Protein AF-A0A512ANN9-F1 (afdb_monomer)

Structure (mmCIF, N/CA/C/O backbone):
data_AF-A0A512ANN9-F1
#
_entry.id   AF-A0A512ANN9-F1
#
loop_
_atom_site.group_PDB
_atom_site.id
_atom_site.type_symbol
_atom_site.label_atom_id
_atom_site.label_alt_id
_atom_site.label_comp_id
_atom_site.label_asym_id
_atom_site.label_entity_id
_atom_site.label_seq_id
_atom_site.pdbx_PDB_ins_code
_atom_site.Cartn_x
_atom_site.Cartn_y
_atom_site.Cartn_z
_atom_site.occupancy
_atom_site.B_iso_or_equiv
_atom_site.auth_seq_id
_atom_site.auth_comp_id
_atom_site.auth_asym_id
_atom_site.auth_atom_id
_atom_site.pdbx_PDB_model_num
ATOM 1 N N . MET A 1 1 ? 10.262 -4.725 -10.910 1.00 87.38 1 MET A N 1
ATOM 2 C CA . MET A 1 1 ? 9.148 -5.339 -11.676 1.00 87.38 1 MET A CA 1
ATOM 3 C C . MET A 1 1 ? 7.942 -4.409 -11.779 1.00 87.38 1 MET A C 1
ATOM 5 O O . MET A 1 1 ? 7.510 -4.180 -12.897 1.00 87.38 1 MET A O 1
ATOM 9 N N . LEU A 1 2 ? 7.464 -3.805 -10.680 1.00 94.00 2 LEU A N 1
ATOM 10 C CA . LEU A 1 2 ? 6.321 -2.871 -10.682 1.00 94.00 2 LEU A CA 1
ATOM 11 C C . LEU A 1 2 ? 6.430 -1.742 -11.721 1.00 94.00 2 LEU A C 1
ATOM 13 O O . LEU A 1 2 ? 5.537 -1.593 -12.550 1.00 94.00 2 LEU A O 1
ATOM 17 N N . VAL A 1 3 ? 7.542 -0.997 -11.714 1.00 94.81 3 VAL A N 1
ATOM 18 C CA . VAL A 1 3 ? 7.767 0.119 -12.652 1.00 94.81 3 VAL A CA 1
ATOM 19 C C . VAL A 1 3 ? 7.679 -0.346 -14.107 1.00 94.81 3 VAL A C 1
ATOM 21 O O . VAL A 1 3 ? 7.038 0.296 -14.928 1.00 94.81 3 VAL A O 1
ATOM 24 N N . LYS A 1 4 ? 8.246 -1.517 -14.423 1.00 95.31 4 LYS A N 1
ATOM 25 C CA . LYS A 1 4 ? 8.172 -2.105 -15.771 1.00 95.31 4 LYS A CA 1
ATOM 26 C C . LYS A 1 4 ? 6.752 -2.539 -16.150 1.00 95.31 4 LYS A C 1
ATOM 28 O O .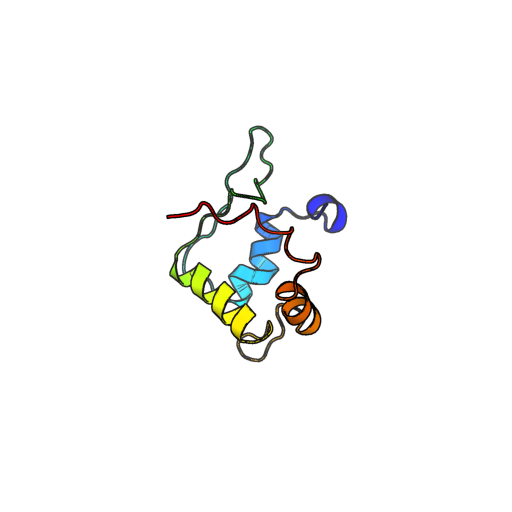 LYS A 1 4 ? 6.385 -2.419 -17.309 1.00 95.31 4 LYS A O 1
ATOM 33 N N . ALA A 1 5 ? 5.981 -3.062 -15.197 1.00 96.75 5 ALA A N 1
ATOM 34 C CA . ALA A 1 5 ? 4.635 -3.580 -15.442 1.00 96.75 5 ALA A CA 1
ATOM 35 C C . ALA A 1 5 ? 3.573 -2.476 -15.554 1.00 96.75 5 ALA A C 1
ATOM 37 O O . ALA A 1 5 ? 2.583 -2.644 -16.256 1.00 96.75 5 ALA A O 1
ATOM 38 N N . THR A 1 6 ? 3.766 -1.363 -14.846 1.00 94.88 6 THR A N 1
ATOM 39 C CA . THR A 1 6 ? 2.759 -0.297 -14.712 1.00 94.88 6 THR A CA 1
ATOM 40 C C . THR A 1 6 ? 3.156 1.009 -15.392 1.00 94.88 6 THR A C 1
ATOM 42 O O . THR A 1 6 ? 2.298 1.858 -15.606 1.00 94.88 6 THR A O 1
ATOM 45 N N . GLY A 1 7 ? 4.444 1.201 -15.697 1.00 95.25 7 GLY A N 1
ATOM 46 C CA . GLY A 1 7 ? 4.986 2.476 -16.172 1.00 95.25 7 GLY A CA 1
ATOM 47 C C . GLY A 1 7 ? 5.030 3.576 -15.105 1.00 95.25 7 GLY A C 1
ATOM 48 O O . GLY A 1 7 ? 5.270 4.729 -15.444 1.00 95.25 7 GLY A O 1
ATOM 49 N N . ARG A 1 8 ? 4.780 3.248 -13.830 1.00 95.75 8 ARG A N 1
ATOM 50 C CA . ARG A 1 8 ? 4.663 4.209 -12.723 1.00 95.75 8 ARG A CA 1
ATOM 51 C C . ARG A 1 8 ? 5.769 4.025 -11.694 1.00 95.75 8 ARG A C 1
ATOM 53 O O . ARG A 1 8 ? 6.267 2.911 -11.524 1.00 95.75 8 ARG A O 1
ATOM 60 N N . SER A 1 9 ? 6.114 5.101 -10.986 1.00 95.94 9 SER A N 1
ATOM 61 C CA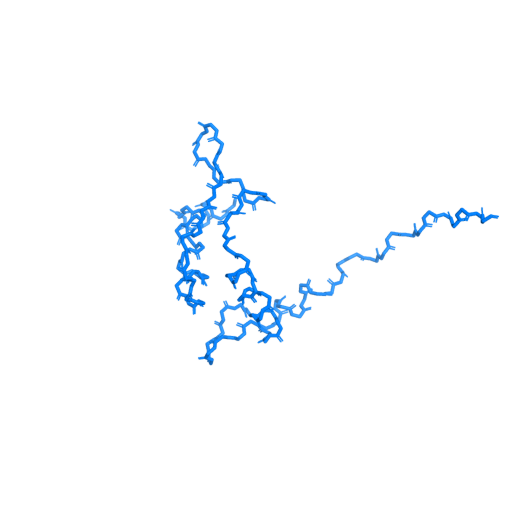 . SER A 1 9 ? 6.995 5.028 -9.815 1.00 95.94 9 SER A CA 1
ATOM 62 C C . SER A 1 9 ? 6.340 4.219 -8.687 1.00 95.94 9 SER A C 1
ATOM 64 O O . SER A 1 9 ? 5.113 4.058 -8.647 1.00 95.94 9 SER A O 1
ATOM 66 N N . LEU A 1 10 ? 7.148 3.698 -7.758 1.00 96.06 10 LEU A N 1
ATOM 67 C CA . LEU A 1 10 ? 6.608 3.015 -6.579 1.00 96.06 10 LEU A CA 1
ATOM 68 C C . LEU A 1 10 ? 5.824 3.999 -5.705 1.00 96.06 10 LEU A C 1
ATOM 70 O O . LEU A 1 10 ? 4.757 3.654 -5.197 1.00 96.06 10 LEU A O 1
ATOM 74 N N . THR A 1 11 ? 6.328 5.227 -5.588 1.00 96.44 11 THR A N 1
ATOM 75 C CA . THR A 1 11 ? 5.696 6.312 -4.834 1.00 96.44 11 THR A CA 1
ATOM 76 C C . THR A 1 11 ? 4.290 6.622 -5.353 1.00 96.44 11 THR A C 1
ATOM 78 O O . THR A 1 11 ? 3.334 6.609 -4.576 1.00 96.44 11 THR A O 1
ATOM 81 N N . ASP A 1 12 ? 4.127 6.822 -6.665 1.00 96.75 12 ASP A N 1
ATOM 82 C CA . ASP A 1 12 ? 2.823 7.145 -7.266 1.00 96.75 12 ASP A CA 1
ATOM 83 C C . ASP A 1 12 ? 1.844 5.981 -7.164 1.00 96.75 12 ASP A C 1
ATOM 85 O O . ASP A 1 12 ? 0.639 6.175 -6.996 1.00 96.75 12 ASP A O 1
ATOM 89 N N . TYR A 1 13 ? 2.352 4.756 -7.299 1.00 97.00 13 TYR A N 1
ATOM 90 C CA . TYR A 1 13 ? 1.526 3.565 -7.181 1.00 97.00 13 TYR A CA 1
ATOM 91 C C . TYR A 1 13 ? 1.038 3.367 -5.741 1.00 97.00 13 TYR A C 1
ATOM 93 O O . TYR A 1 13 ? -0.146 3.117 -5.522 1.00 97.00 13 TYR A O 1
ATOM 101 N N . MET A 1 14 ? 1.920 3.541 -4.750 1.00 96.25 14 MET A N 1
ATOM 102 C CA . MET A 1 14 ? 1.557 3.491 -3.333 1.00 96.25 14 MET A CA 1
ATOM 103 C C . MET A 1 14 ? 0.543 4.582 -2.983 1.00 96.25 14 MET A C 1
ATOM 105 O O . MET A 1 14 ? -0.409 4.314 -2.246 1.00 96.25 14 MET A O 1
ATOM 109 N N . ARG A 1 15 ? 0.719 5.795 -3.523 1.00 96.50 15 ARG A N 1
ATOM 110 C CA . ARG A 1 15 ? -0.193 6.912 -3.273 1.00 96.50 15 ARG A CA 1
ATOM 111 C C . ARG A 1 15 ? -1.629 6.567 -3.667 1.00 96.50 15 ARG A C 1
ATOM 113 O O . ARG A 1 15 ? -2.516 6.609 -2.820 1.00 96.50 15 ARG A O 1
ATOM 120 N N . GLU A 1 16 ? -1.829 6.142 -4.912 1.00 96.50 16 GLU A N 1
ATOM 121 C CA . GLU 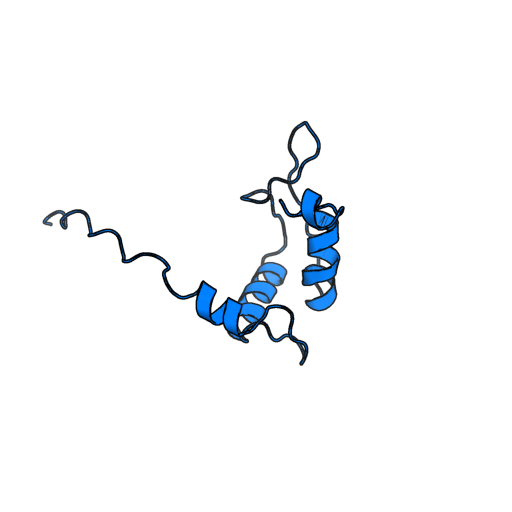A 1 16 ? -3.161 5.800 -5.426 1.00 96.50 16 GLU A CA 1
ATOM 122 C C . GLU A 1 16 ? -3.762 4.570 -4.734 1.00 96.50 16 GLU A C 1
ATOM 124 O O . GLU A 1 16 ? -4.962 4.518 -4.468 1.00 96.50 16 GLU A O 1
ATOM 129 N N . LYS A 1 17 ? -2.954 3.529 -4.497 1.00 96.38 17 LYS A N 1
ATOM 130 C CA . LYS A 1 17 ? -3.481 2.244 -4.017 1.00 96.38 17 LYS A CA 1
ATOM 131 C C . LYS A 1 17 ? -3.668 2.185 -2.507 1.00 96.38 17 LYS A C 1
ATOM 133 O O . LYS A 1 17 ? -4.540 1.446 -2.062 1.00 96.38 17 LYS A O 1
ATOM 138 N N . LEU A 1 18 ? -2.871 2.925 -1.733 1.00 96.69 18 LEU A N 1
ATOM 139 C CA . LEU A 1 18 ? -2.850 2.823 -0.271 1.00 96.69 18 LEU A CA 1
ATOM 140 C C . LEU A 1 18 ? -3.049 4.169 0.425 1.00 96.69 18 LEU A C 1
ATOM 142 O O . LEU A 1 18 ? -3.960 4.284 1.235 1.00 96.69 18 LEU A O 1
ATOM 146 N N . VAL A 1 19 ? -2.249 5.189 0.105 1.00 96.56 19 VAL A N 1
ATOM 147 C CA . VAL A 1 19 ? -2.268 6.471 0.842 1.00 96.56 19 VAL A CA 1
ATOM 148 C C . VAL A 1 19 ? -3.634 7.149 0.738 1.00 96.56 19 VAL A C 1
ATOM 150 O O . VAL A 1 19 ? -4.220 7.512 1.757 1.00 96.56 19 VAL A O 1
ATOM 153 N N . GLU A 1 20 ? -4.160 7.290 -0.481 1.00 96.25 20 GLU A N 1
ATOM 154 C CA . GLU A 1 20 ? -5.447 7.947 -0.723 1.00 96.25 20 GLU A CA 1
ATOM 155 C C . GLU A 1 20 ? -6.632 7.117 -0.200 1.00 96.25 20 GLU A C 1
ATOM 157 O O . GLU A 1 20 ? -7.453 7.676 0.529 1.00 96.25 20 GLU A O 1
ATOM 162 N N . PRO A 1 21 ? -6.746 5.797 -0.470 1.00 96.69 21 PRO A N 1
ATOM 163 C CA . PRO A 1 21 ? -7.900 5.030 -0.007 1.00 96.69 21 PRO A CA 1
ATOM 164 C C . PRO A 1 21 ? -7.939 4.817 1.511 1.00 96.69 21 PRO A C 1
ATOM 166 O O . PRO A 1 21 ? -9.031 4.751 2.076 1.00 96.69 21 PRO A O 1
ATOM 169 N N . LEU A 1 22 ? -6.780 4.710 2.175 1.00 97.19 22 LEU A N 1
ATOM 170 C CA . LEU A 1 22 ? -6.714 4.559 3.635 1.00 97.19 22 LEU A CA 1
ATOM 171 C C . LEU A 1 22 ? -6.744 5.909 4.363 1.00 97.19 22 LEU A C 1
ATOM 173 O O . LEU A 1 22 ? -6.908 5.934 5.582 1.00 97.19 22 LEU A O 1
ATOM 177 N N . GLY A 1 23 ? -6.602 7.022 3.638 1.00 96.38 23 GLY A N 1
ATOM 178 C CA . GLY A 1 23 ? -6.609 8.366 4.205 1.00 96.38 23 GLY A CA 1
ATOM 179 C C . GLY A 1 23 ? -5.441 8.580 5.161 1.00 96.38 23 GLY A C 1
ATOM 180 O O . GLY A 1 23 ? -5.650 8.820 6.352 1.00 96.38 23 GLY A O 1
ATOM 181 N N . PHE A 1 24 ? -4.209 8.429 4.672 1.00 96.69 24 PHE A N 1
ATOM 182 C CA . PHE A 1 24 ? -3.021 8.699 5.486 1.00 96.69 24 PHE A CA 1
ATOM 183 C C . PHE A 1 24 ? -3.003 10.162 5.943 1.00 96.69 24 PHE A C 1
ATOM 185 O O . PHE A 1 24 ? -3.380 11.063 5.198 1.00 96.69 24 PHE A O 1
ATOM 192 N N . GLU A 1 25 ? -2.596 10.390 7.189 1.00 93.31 25 GLU A N 1
ATOM 193 C CA . GLU A 1 25 ? -2.662 11.716 7.826 1.00 93.31 25 GLU A CA 1
ATOM 194 C C . GLU A 1 25 ? -1.376 12.526 7.656 1.00 93.31 25 GLU A C 1
ATOM 196 O O . GLU A 1 25 ? -1.335 13.715 7.968 1.00 93.31 25 GLU A O 1
ATOM 201 N N . SER A 1 26 ? -0.298 11.889 7.211 1.00 93.81 26 SER A N 1
ATOM 202 C CA . SER A 1 26 ? 1.006 12.514 7.022 1.00 93.81 26 SER A CA 1
ATOM 203 C C . SER A 1 26 ? 1.663 12.014 5.744 1.00 93.81 26 SER A C 1
ATOM 205 O O . SER A 1 26 ? 1.341 10.936 5.240 1.00 93.81 26 SER A O 1
ATOM 207 N N . ASP A 1 27 ? 2.609 12.798 5.232 1.00 92.25 27 ASP A N 1
ATOM 208 C CA . ASP A 1 27 ? 3.336 12.446 4.019 1.00 92.25 27 ASP A CA 1
ATOM 209 C C . ASP A 1 27 ? 4.223 11.217 4.248 1.00 92.25 27 ASP A C 1
ATOM 211 O O . ASP A 1 27 ? 5.193 11.246 5.008 1.00 92.25 27 ASP A O 1
ATOM 215 N N . ALA A 1 28 ? 3.880 10.128 3.562 1.00 95.50 28 ALA A N 1
ATOM 216 C CA . ALA A 1 28 ? 4.734 8.959 3.437 1.00 95.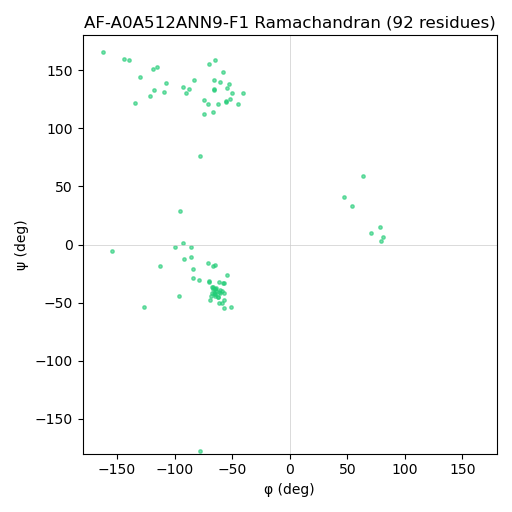50 28 ALA A CA 1
ATOM 217 C C . ALA A 1 28 ? 5.753 9.173 2.310 1.00 95.50 28 ALA A C 1
ATOM 219 O O . ALA A 1 28 ? 5.416 9.711 1.252 1.00 95.50 28 ALA A O 1
ATOM 220 N N . PHE A 1 29 ? 6.987 8.716 2.510 1.00 95.88 29 PHE A N 1
ATOM 221 C CA . PHE A 1 29 ? 8.051 8.839 1.515 1.00 95.88 29 PHE A CA 1
ATOM 222 C C . PHE A 1 29 ? 8.978 7.625 1.502 1.00 95.88 29 PHE A C 1
ATOM 224 O O . PHE A 1 29 ? 9.074 6.869 2.470 1.00 95.88 29 PHE A O 1
ATOM 231 N N . TRP A 1 30 ? 9.684 7.464 0.385 1.00 97.56 30 TRP A N 1
ATOM 232 C CA . TRP A 1 30 ? 10.687 6.425 0.194 1.00 97.56 30 TRP A CA 1
ATOM 233 C C . TRP A 1 30 ? 12.088 7.028 0.205 1.00 97.56 30 TRP A C 1
ATOM 235 O O . TRP A 1 30 ? 12.330 8.068 -0.406 1.00 97.56 30 TRP A O 1
ATOM 245 N N . LEU A 1 31 ? 13.030 6.343 0.851 1.00 97.88 31 LEU A N 1
ATOM 246 C CA . LEU A 1 31 ? 14.447 6.537 0.560 1.00 97.88 31 LEU A CA 1
ATOM 247 C C . LEU A 1 31 ? 14.738 6.056 -0.864 1.00 97.88 31 LEU A C 1
ATOM 249 O O . LEU A 1 31 ? 14.208 5.028 -1.300 1.00 97.88 31 LEU A O 1
ATOM 253 N N . VAL A 1 32 ? 15.596 6.790 -1.565 1.00 97.12 32 VAL A N 1
ATOM 254 C CA . VAL A 1 32 ? 16.013 6.486 -2.936 1.00 97.12 32 VAL A CA 1
ATOM 255 C C . VAL A 1 32 ? 17.512 6.234 -3.003 1.00 97.12 32 VAL A C 1
ATOM 257 O O . VAL A 1 32 ? 18.280 6.774 -2.204 1.00 97.12 32 VAL A O 1
ATOM 260 N N . ASP A 1 33 ? 17.928 5.405 -3.955 1.00 95.31 33 ASP A N 1
ATOM 261 C CA . ASP A 1 33 ? 19.341 5.211 -4.267 1.00 95.31 33 ASP A CA 1
ATOM 262 C C . ASP A 1 33 ? 19.918 6.373 -5.103 1.00 95.31 33 ASP A C 1
ATOM 264 O O . ASP A 1 33 ? 19.240 7.349 -5.431 1.00 95.31 33 ASP A O 1
ATOM 268 N N . ALA A 1 34 ? 21.197 6.267 -5.474 1.00 96.56 34 ALA A N 1
ATOM 269 C CA . ALA A 1 34 ? 21.878 7.280 -6.283 1.00 96.56 34 ALA A CA 1
ATOM 270 C C . ALA A 1 34 ? 21.304 7.436 -7.707 1.00 96.56 34 ALA A C 1
ATOM 272 O O . ALA A 1 34 ? 21.570 8.443 -8.360 1.00 96.56 34 ALA A O 1
ATOM 273 N N . ALA A 1 35 ? 20.534 6.461 -8.195 1.00 94.69 35 ALA A N 1
ATOM 274 C CA . ALA A 1 35 ? 19.836 6.521 -9.475 1.00 94.69 35 ALA A CA 1
ATOM 275 C C . ALA A 1 35 ? 18.395 7.051 -9.335 1.00 94.69 35 ALA A C 1
ATOM 277 O O . ALA A 1 35 ? 17.678 7.136 -10.333 1.00 94.69 35 ALA A O 1
ATOM 278 N N . GLY A 1 36 ? 17.969 7.416 -8.120 1.00 93.50 36 GLY A N 1
ATOM 279 C CA . GLY A 1 36 ? 16.625 7.905 -7.829 1.00 93.50 36 GLY A CA 1
ATOM 280 C C . GLY A 1 36 ? 15.570 6.802 -7.733 1.00 93.50 36 GLY A C 1
ATOM 281 O O . GLY A 1 36 ? 14.381 7.108 -7.779 1.00 93.50 36 GLY A O 1
ATOM 282 N N . MET A 1 37 ? 15.970 5.532 -7.614 1.00 94.94 37 MET A N 1
ATOM 283 C CA . MET A 1 37 ? 15.037 4.412 -7.484 1.00 94.94 37 MET A CA 1
ATOM 284 C C . MET A 1 37 ? 14.667 4.178 -6.020 1.00 94.94 37 MET A C 1
ATOM 286 O O . MET A 1 37 ? 15.539 4.135 -5.152 1.00 94.94 37 MET A O 1
ATOM 290 N N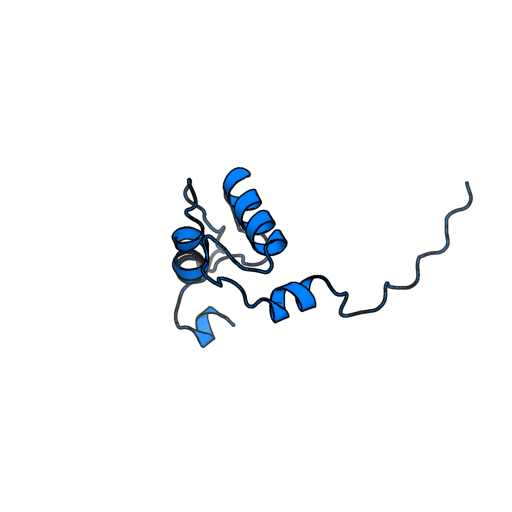 . GLU A 1 38 ? 13.376 3.994 -5.734 1.00 97.50 38 GLU A N 1
ATOM 291 C CA . GLU A 1 38 ? 12.905 3.749 -4.372 1.00 97.50 38 GLU A CA 1
ATOM 292 C C . GLU A 1 38 ? 13.409 2.411 -3.812 1.00 97.50 38 GLU A C 1
ATOM 294 O O . GLU A 1 38 ? 13.289 1.348 -4.432 1.00 97.50 38 GLU A O 1
ATOM 299 N N . MET A 1 39 ? 13.909 2.442 -2.576 1.00 96.75 39 MET A N 1
ATOM 300 C CA . MET A 1 39 ? 14.354 1.256 -1.848 1.00 96.75 39 MET A CA 1
ATOM 301 C C . MET A 1 39 ? 13.157 0.472 -1.290 1.00 96.75 39 MET A C 1
ATOM 303 O O . MET A 1 39 ? 12.881 0.498 -0.092 1.00 96.75 39 MET A O 1
ATOM 307 N N . ALA A 1 40 ? 12.451 -0.263 -2.152 1.00 93.94 40 ALA A N 1
ATOM 308 C CA . ALA A 1 40 ? 11.187 -0.936 -1.822 1.00 93.94 40 ALA A CA 1
ATOM 309 C C . ALA A 1 40 ? 11.232 -1.881 -0.599 1.00 93.94 40 ALA A C 1
ATOM 311 O O . ALA A 1 40 ? 10.207 -2.108 0.034 1.00 93.94 40 ALA A O 1
ATOM 312 N N . PHE A 1 41 ? 12.399 -2.442 -0.263 1.00 93.44 41 PHE A N 1
ATOM 313 C CA . PHE A 1 41 ? 12.540 -3.426 0.817 1.00 93.44 41 PHE A CA 1
ATOM 314 C C . PHE A 1 41 ? 12.701 -2.816 2.222 1.00 93.44 41 PHE A C 1
ATOM 316 O O . PHE A 1 41 ? 12.472 -3.517 3.202 1.00 93.44 41 PHE A O 1
ATOM 323 N N . ALA A 1 42 ? 13.132 -1.552 2.338 1.00 94.25 42 ALA A N 1
ATOM 324 C CA . ALA A 1 42 ? 13.456 -0.939 3.638 1.00 94.25 42 ALA A CA 1
ATOM 325 C C . ALA A 1 42 ? 13.340 0.596 3.691 1.00 94.25 42 ALA A C 1
ATOM 327 O O . ALA A 1 42 ? 13.528 1.189 4.747 1.00 94.25 42 ALA A O 1
ATOM 328 N N . GLY A 1 43 ? 13.068 1.263 2.571 1.00 96.69 43 GLY A N 1
ATOM 329 C CA . GLY A 1 43 ? 13.104 2.722 2.472 1.00 96.69 43 GLY A CA 1
ATOM 330 C C . GLY A 1 43 ? 11.818 3.434 2.882 1.00 96.69 43 GLY A C 1
ATOM 331 O O . GLY A 1 43 ? 11.792 4.661 2.812 1.00 96.69 43 GLY A O 1
ATOM 332 N N . LEU A 1 44 ? 10.754 2.716 3.255 1.00 97.25 44 LEU A N 1
ATOM 333 C CA . LEU A 1 44 ? 9.459 3.330 3.547 1.00 97.25 44 LEU A CA 1
ATOM 334 C C . LEU A 1 44 ? 9.464 4.053 4.895 1.00 97.25 44 LEU A C 1
ATOM 336 O O . LEU A 1 44 ? 9.700 3.451 5.942 1.00 97.25 44 LEU A O 1
ATOM 340 N N . ASN A 1 45 ? 9.111 5.332 4.868 1.00 97.44 45 ASN A N 1
ATOM 341 C CA . ASN A 1 45 ? 8.936 6.166 6.046 1.00 97.44 45 ASN A CA 1
ATOM 342 C C . ASN A 1 45 ? 7.506 6.708 6.079 1.00 97.44 45 ASN A C 1
ATOM 344 O O . ASN A 1 45 ? 7.025 7.284 5.105 1.00 97.44 45 ASN A O 1
ATOM 348 N N . MET A 1 46 ? 6.827 6.511 7.205 1.00 97.12 46 MET A N 1
ATOM 349 C CA . MET A 1 46 ? 5.467 6.986 7.470 1.00 97.12 46 MET A CA 1
ATOM 350 C C . MET A 1 46 ? 5.203 6.956 8.978 1.00 97.12 46 MET A C 1
ATOM 352 O O . MET A 1 46 ? 5.970 6.363 9.744 1.00 97.12 46 MET A O 1
ATOM 356 N N . THR A 1 47 ? 4.136 7.614 9.426 1.00 97.81 47 THR A N 1
ATOM 357 C CA . THR A 1 47 ? 3.822 7.683 10.858 1.00 97.81 47 THR A CA 1
ATOM 358 C C . THR A 1 47 ? 3.364 6.331 11.400 1.00 97.81 47 THR A C 1
ATOM 360 O O . THR A 1 47 ? 2.798 5.504 10.684 1.00 97.81 47 THR A O 1
ATOM 363 N N . ALA A 1 48 ? 3.536 6.121 12.708 1.00 97.56 48 ALA A N 1
ATOM 364 C CA . ALA A 1 48 ? 3.031 4.921 13.377 1.00 97.56 48 ALA A CA 1
ATOM 365 C C . ALA A 1 48 ? 1.509 4.750 13.210 1.00 97.56 48 ALA A C 1
ATOM 367 O O . ALA A 1 48 ? 1.018 3.629 13.097 1.00 97.56 48 ALA A O 1
ATOM 368 N N . ARG A 1 49 ? 0.757 5.858 13.155 1.00 97.62 49 ARG A N 1
ATOM 369 C CA . ARG A 1 49 ? -0.695 5.833 12.952 1.00 97.62 49 ARG A CA 1
ATOM 370 C C . ARG A 1 49 ? -1.058 5.342 11.555 1.00 97.62 49 ARG A C 1
ATOM 372 O O . ARG A 1 49 ? -1.966 4.528 11.421 1.00 97.62 49 ARG A O 1
ATOM 379 N N . ASP A 1 50 ? -0.334 5.783 10.534 1.00 97.75 50 ASP A N 1
ATOM 380 C CA . ASP A 1 50 ? -0.568 5.306 9.174 1.00 97.75 50 ASP A CA 1
ATOM 381 C C . ASP A 1 50 ? -0.121 3.844 9.010 1.00 97.75 50 ASP A C 1
ATOM 383 O O . ASP A 1 50 ? -0.773 3.077 8.302 1.00 97.75 50 ASP A O 1
ATOM 387 N N . TYR A 1 51 ? 0.911 3.398 9.743 1.00 97.56 51 TYR A N 1
ATOM 388 C CA . TYR A 1 51 ? 1.270 1.971 9.798 1.00 97.56 51 TYR A CA 1
ATOM 389 C C . TYR A 1 51 ? 0.152 1.139 10.429 1.00 97.56 51 TYR A C 1
ATOM 391 O O . TYR A 1 51 ? -0.177 0.063 9.927 1.00 97.56 51 TYR A O 1
ATOM 399 N N . ALA A 1 52 ? -0.494 1.653 11.478 1.00 97.88 52 ALA A N 1
ATOM 400 C CA . ALA A 1 52 ? -1.633 0.984 12.095 1.00 97.88 52 ALA A CA 1
ATOM 401 C C . ALA A 1 52 ? -2.816 0.821 11.123 1.00 97.88 52 ALA A C 1
ATOM 403 O O . ALA A 1 52 ? -3.495 -0.200 11.182 1.00 97.88 52 ALA A O 1
ATOM 404 N N . LYS A 1 53 ? -3.028 1.752 10.179 1.00 98.00 53 LYS A N 1
ATOM 405 C CA . LYS A 1 53 ? -4.063 1.612 9.136 1.00 98.00 53 LYS A CA 1
ATOM 406 C C . LYS A 1 53 ? -3.789 0.427 8.206 1.00 98.00 53 LYS A C 1
ATOM 408 O O . LYS A 1 53 ? -4.725 -0.275 7.841 1.00 98.00 53 LYS A O 1
ATOM 413 N N . LEU A 1 54 ? -2.524 0.154 7.867 1.00 97.25 54 LEU A N 1
ATOM 414 C CA . LEU A 1 54 ? -2.155 -1.042 7.094 1.00 97.25 54 LEU A CA 1
ATOM 415 C C . LEU A 1 54 ? -2.406 -2.336 7.879 1.00 97.25 54 LEU A C 1
ATOM 417 O O . LEU A 1 54 ? -2.859 -3.326 7.301 1.00 97.25 54 LEU A O 1
ATOM 421 N N . GLY A 1 55 ? -2.134 -2.329 9.186 1.00 97.31 55 GLY A N 1
ATOM 422 C CA . GLY A 1 55 ? -2.442 -3.455 10.070 1.00 97.31 55 GLY A CA 1
ATOM 423 C C . GLY A 1 55 ? -3.947 -3.700 10.191 1.00 97.31 55 GLY A C 1
ATOM 424 O O . GLY A 1 55 ? -4.404 -4.830 10.059 1.00 97.31 55 GLY A O 1
ATOM 425 N N . GLU A 1 56 ? -4.727 -2.636 10.362 1.00 98.12 56 GLU A N 1
ATOM 426 C CA . GLU A 1 56 ? -6.189 -2.691 10.424 1.00 98.12 56 GLU A CA 1
ATOM 427 C C . GLU A 1 56 ? -6.803 -3.152 9.094 1.00 98.12 56 GLU A C 1
ATOM 429 O O . GLU A 1 56 ? -7.731 -3.958 9.088 1.00 98.12 56 GLU A O 1
ATOM 434 N N . LEU A 1 57 ? -6.242 -2.717 7.961 1.00 98.44 57 LEU A N 1
ATOM 435 C CA . LEU A 1 57 ? -6.613 -3.217 6.640 1.00 98.44 57 LEU A CA 1
ATOM 436 C C . LEU A 1 57 ? -6.425 -4.739 6.546 1.00 98.44 57 LEU A C 1
ATOM 438 O O . LEU A 1 57 ? -7.335 -5.433 6.100 1.00 98.44 57 LEU A O 1
ATOM 442 N N . HIS A 1 58 ? -5.276 -5.264 6.982 1.00 97.94 58 HIS A N 1
ATOM 443 C CA . HIS A 1 58 ? -5.035 -6.712 7.006 1.00 97.94 58 HIS A CA 1
ATOM 444 C C . HIS A 1 58 ? -5.974 -7.430 7.978 1.00 97.94 58 HIS A C 1
ATOM 446 O O . HIS A 1 58 ? -6.543 -8.458 7.622 1.00 97.94 58 HIS A O 1
ATOM 452 N N . ARG A 1 59 ? -6.193 -6.870 9.178 1.00 97.81 59 ARG A N 1
ATOM 453 C CA . ARG A 1 59 ? -7.123 -7.411 10.183 1.00 97.81 59 ARG A CA 1
ATOM 454 C C . ARG A 1 59 ? -8.547 -7.543 9.635 1.00 97.81 59 ARG A C 1
ATOM 456 O O . ARG A 1 59 ? -9.261 -8.464 10.018 1.00 97.81 59 ARG A O 1
ATOM 463 N N . ASN A 1 60 ? -8.940 -6.639 8.741 1.00 98.19 60 ASN A N 1
ATOM 464 C CA . ASN A 1 60 ? -10.240 -6.628 8.076 1.00 98.19 60 ASN A CA 1
ATOM 465 C C . ASN A 1 60 ? -10.207 -7.308 6.693 1.00 98.19 60 ASN A C 1
ATOM 467 O O . ASN A 1 60 ? -10.981 -6.937 5.814 1.00 98.19 60 ASN A O 1
ATOM 471 N N . ASN A 1 61 ? -9.316 -8.281 6.469 1.00 98.19 61 ASN A N 1
ATOM 472 C CA . ASN A 1 61 ? -9.227 -9.059 5.225 1.00 98.19 61 ASN A CA 1
ATOM 473 C C . ASN A 1 61 ? -9.088 -8.199 3.954 1.0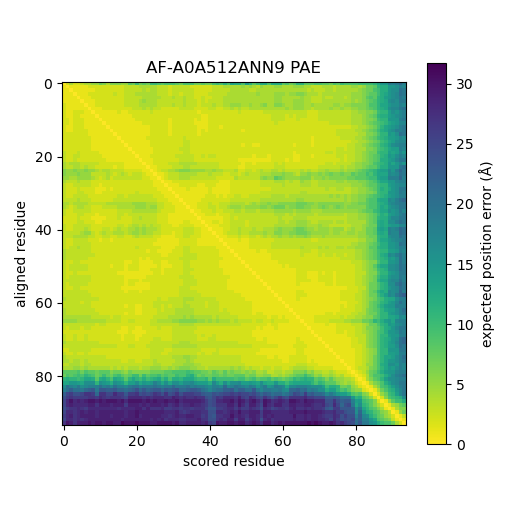0 98.19 61 ASN A C 1
ATOM 475 O O . ASN A 1 61 ? -9.612 -8.540 2.895 1.00 98.19 61 ASN A O 1
ATOM 479 N N . GLY A 1 62 ? -8.408 -7.055 4.049 1.00 98.12 62 GLY A N 1
ATOM 480 C CA . GLY A 1 62 ? -8.216 -6.134 2.929 1.00 98.12 62 GLY A CA 1
ATOM 481 C C . GLY A 1 62 ? -9.404 -5.209 2.648 1.00 98.12 62 GLY A C 1
ATOM 482 O O . GLY A 1 62 ? -9.364 -4.461 1.665 1.00 98.12 62 GLY A O 1
ATOM 483 N N . LEU A 1 63 ? -10.438 -5.221 3.496 1.00 98.44 63 LEU A N 1
ATOM 484 C CA . LEU A 1 63 ? -11.596 -4.336 3.417 1.00 98.44 63 LEU A CA 1
ATOM 485 C C . LEU A 1 63 ? -11.360 -3.052 4.225 1.00 98.44 63 LEU A C 1
ATOM 487 O O . LEU A 1 63 ? -11.010 -3.086 5.404 1.00 98.44 63 LEU A O 1
ATOM 491 N N . TRP A 1 64 ? -11.620 -1.902 3.608 1.00 98.06 64 TRP A N 1
ATOM 492 C CA . TRP A 1 64 ? -11.547 -0.594 4.256 1.00 98.06 64 TRP A CA 1
ATOM 493 C C . TRP A 1 64 ? -12.769 0.243 3.900 1.00 98.06 64 TRP A C 1
ATOM 495 O O . TRP A 1 64 ? -13.030 0.482 2.722 1.00 98.06 64 TRP A O 1
ATOM 505 N N . ASN A 1 65 ? -13.538 0.684 4.900 1.00 95.88 65 ASN A N 1
ATOM 506 C CA . ASN A 1 65 ? -14.746 1.503 4.710 1.00 95.88 65 ASN A CA 1
ATOM 507 C C . ASN A 1 65 ? -15.702 0.963 3.621 1.00 95.88 65 ASN A C 1
ATOM 509 O O . ASN A 1 65 ? -16.237 1.720 2.815 1.00 95.88 65 ASN A O 1
ATOM 513 N N . GLY A 1 66 ? -15.891 -0.362 3.568 1.00 96.56 66 GLY A N 1
ATOM 514 C CA . GLY A 1 66 ? -16.761 -1.027 2.588 1.00 96.56 66 GLY A CA 1
ATOM 515 C C . GLY A 1 66 ? -16.157 -1.212 1.189 1.00 96.56 66 GLY A C 1
ATOM 516 O O . GLY A 1 66 ? -16.834 -1.731 0.305 1.00 96.56 66 GLY A O 1
ATOM 517 N N . ARG A 1 67 ? -14.892 -0.830 0.973 1.00 97.56 67 ARG A N 1
ATOM 518 C CA . ARG A 1 67 ? -14.158 -1.036 -0.281 1.00 97.56 67 ARG A CA 1
ATOM 519 C C . ARG A 1 67 ? -13.066 -2.088 -0.107 1.00 97.56 67 ARG A C 1
ATOM 521 O O . ARG A 1 67 ? -12.247 -1.986 0.802 1.00 97.56 67 ARG A O 1
ATOM 528 N N . GLN A 1 68 ? -13.007 -3.056 -1.021 1.00 98.12 68 GLN A N 1
ATOM 529 C CA . GLN A 1 68 ? -11.903 -4.015 -1.080 1.00 98.12 68 GLN A CA 1
ATOM 530 C C . GLN A 1 68 ? -10.655 -3.330 -1.654 1.00 98.12 68 GLN A C 1
ATOM 532 O O . GLN A 1 68 ? -10.647 -2.933 -2.822 1.00 98.12 68 GLN A O 1
ATOM 537 N N . ILE A 1 69 ? -9.617 -3.156 -0.836 1.00 98.19 69 ILE A N 1
ATOM 538 C CA . ILE A 1 69 ? -8.340 -2.546 -1.245 1.00 98.19 69 ILE A CA 1
ATOM 539 C C . ILE A 1 69 ? -7.320 -3.621 -1.620 1.00 98.19 69 ILE A C 1
ATOM 541 O O . ILE A 1 69 ? -6.656 -3.506 -2.648 1.00 98.19 69 ILE A O 1
ATOM 545 N N . VAL A 1 70 ? -7.224 -4.678 -0.812 1.00 98.12 70 VAL A N 1
ATOM 546 C CA . VAL A 1 70 ? -6.375 -5.852 -1.070 1.00 98.12 70 VAL A CA 1
ATOM 547 C C . VAL A 1 70 ? -7.292 -7.063 -1.199 1.00 98.12 70 VAL A C 1
ATOM 549 O O . VAL A 1 70 ? -8.172 -7.185 -0.358 1.00 98.12 70 VAL A O 1
ATOM 552 N N . PRO A 1 71 ? -7.156 -7.939 -2.208 1.00 98.31 71 PRO A N 1
ATOM 553 C CA . PRO A 1 71 ? -8.008 -9.124 -2.334 1.00 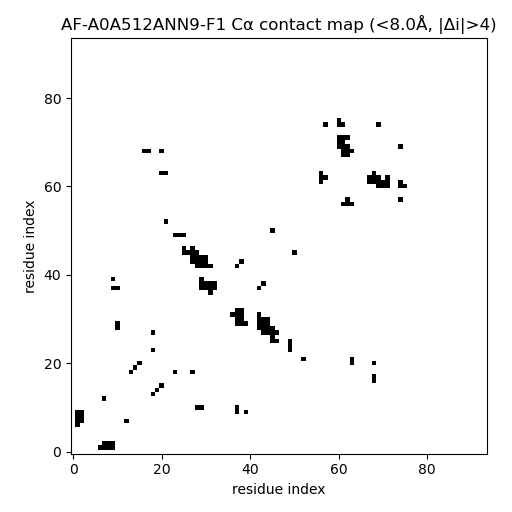98.31 71 PRO A CA 1
ATOM 554 C C . PRO A 1 71 ? -8.001 -9.991 -1.063 1.00 98.31 71 PRO A C 1
ATOM 556 O O . PRO A 1 71 ? -6.942 -10.230 -0.485 1.00 98.31 71 PRO A O 1
ATOM 559 N N . GLU A 1 72 ? -9.178 -10.431 -0.606 1.00 98.19 72 GLU A N 1
ATOM 560 C CA . GLU A 1 72 ? -9.316 -11.209 0.637 1.00 98.19 72 GLU A CA 1
ATOM 561 C C . GLU A 1 72 ? -8.538 -12.529 0.574 1.00 98.19 72 GLU A C 1
ATOM 563 O O . GLU A 1 72 ? -7.842 -12.883 1.524 1.00 98.19 72 GLU A O 1
ATOM 568 N N . ASP A 1 73 ? -8.602 -13.217 -0.564 1.00 97.81 73 ASP A N 1
ATOM 569 C CA . ASP A 1 73 ? -7.856 -14.445 -0.836 1.00 97.81 73 ASP A CA 1
ATOM 570 C C . ASP A 1 73 ? -6.341 -14.233 -0.724 1.00 97.81 73 ASP A C 1
ATOM 572 O O . ASP A 1 73 ? -5.646 -15.057 -0.129 1.00 97.81 73 ASP A O 1
ATOM 576 N N . TRP A 1 74 ? -5.836 -13.098 -1.214 1.00 97.69 74 TRP A N 1
ATOM 577 C CA . TRP A 1 74 ? -4.435 -12.724 -1.048 1.00 97.69 74 TRP A CA 1
ATOM 578 C C . TRP A 1 74 ? -4.080 -12.480 0.422 1.00 97.69 74 TRP A C 1
ATOM 580 O O . TRP A 1 74 ? -3.038 -12.952 0.871 1.00 97.69 74 TRP A O 1
ATOM 590 N N . VAL A 1 75 ? -4.934 -11.794 1.195 1.00 97.81 75 VAL A N 1
ATOM 591 C CA . VAL A 1 75 ? -4.679 -11.573 2.631 1.00 97.81 75 VAL A CA 1
ATOM 592 C C . VAL A 1 75 ? -4.620 -12.905 3.378 1.00 97.81 75 VAL A C 1
ATOM 594 O O . VAL A 1 75 ? -3.674 -13.118 4.137 1.00 97.81 75 VAL A O 1
ATOM 597 N N . GLN A 1 76 ? -5.558 -13.824 3.121 1.00 96.44 76 GLN A N 1
ATOM 598 C CA . GLN A 1 76 ? -5.540 -15.154 3.741 1.00 96.44 76 GLN A CA 1
ATOM 599 C C . GLN A 1 76 ? -4.283 -15.933 3.350 1.00 96.44 76 GLN A C 1
ATOM 601 O O . GLN A 1 76 ? -3.612 -16.490 4.214 1.00 96.44 76 GLN A O 1
ATOM 606 N N . ALA A 1 77 ? -3.908 -15.922 2.070 1.00 95.69 77 ALA A N 1
ATOM 607 C CA . ALA A 1 77 ? -2.675 -16.561 1.626 1.00 95.69 77 ALA A CA 1
ATOM 608 C C . ALA A 1 77 ? -1.428 -15.948 2.293 1.00 95.69 77 ALA A C 1
ATOM 610 O O . ALA A 1 77 ? -0.541 -16.685 2.704 1.00 95.69 77 ALA A O 1
ATOM 611 N N . SER A 1 78 ? -1.379 -14.623 2.477 1.00 95.44 78 SER A N 1
ATOM 612 C CA . SER A 1 78 ? -0.197 -13.913 2.997 1.00 95.44 78 SER A CA 1
ATOM 613 C C . SER A 1 78 ? 0.163 -14.227 4.454 1.00 95.44 78 SER A C 1
ATOM 615 O O . SER A 1 78 ? 1.288 -13.965 4.880 1.00 95.44 78 SER A O 1
ATOM 617 N N . ILE A 1 79 ? -0.783 -14.773 5.224 1.00 93.88 79 ILE A N 1
ATOM 618 C CA . ILE A 1 79 ? -0.576 -15.172 6.625 1.00 93.88 79 ILE A CA 1
ATOM 619 C C . ILE A 1 79 ? -0.326 -16.676 6.780 1.00 93.88 79 ILE A C 1
ATOM 621 O O . ILE A 1 79 ? -0.080 -17.153 7.891 1.00 93.88 79 ILE A O 1
ATOM 625 N N . HIS A 1 80 ? -0.374 -17.429 5.681 1.00 91.19 80 HIS A N 1
ATOM 626 C CA . HIS A 1 80 ? 0.027 -18.824 5.653 1.00 91.19 80 HIS A CA 1
ATOM 627 C C . HIS A 1 80 ? 1.495 -18.934 5.248 1.00 91.19 80 HIS A C 1
ATOM 629 O O . HIS A 1 80 ? 1.966 -18.270 4.332 1.00 91.19 80 HIS A O 1
ATOM 635 N N . ALA A 1 81 ? 2.244 -19.770 5.964 1.00 87.25 81 ALA A N 1
ATOM 636 C CA . ALA A 1 81 ? 3.642 -19.989 5.640 1.00 87.25 81 ALA A CA 1
ATOM 637 C C . ALA A 1 81 ? 3.759 -20.801 4.342 1.00 87.25 81 ALA A C 1
ATOM 639 O O . ALA A 1 81 ? 3.312 -21.947 4.284 1.00 87.25 81 ALA A O 1
ATOM 640 N N . ASP A 1 82 ? 4.420 -20.229 3.336 1.00 83.81 82 ASP A N 1
ATOM 641 C CA . ASP A 1 82 ? 4.688 -20.901 2.056 1.00 83.81 82 ASP A CA 1
ATOM 642 C C . ASP A 1 82 ? 5.726 -22.030 2.171 1.00 83.81 82 ASP A C 1
ATOM 644 O O . ASP A 1 82 ? 5.851 -22.878 1.287 1.00 83.81 82 ASP A O 1
ATOM 648 N N . ALA A 1 83 ? 6.483 -22.055 3.268 1.00 80.69 83 ALA A N 1
ATOM 649 C CA . ALA A 1 83 ? 7.443 -23.101 3.578 1.00 80.69 83 ALA A CA 1
ATOM 650 C C . ALA A 1 83 ? 7.226 -23.609 5.010 1.00 80.69 83 ALA A C 1
ATOM 652 O O . ALA A 1 83 ? 6.910 -22.815 5.903 1.00 80.69 83 ALA A O 1
ATOM 653 N N . PRO A 1 84 ? 7.419 -24.917 5.264 1.00 77.38 84 PRO A N 1
ATOM 654 C CA . PRO A 1 84 ? 7.408 -25.434 6.622 1.00 77.38 84 PRO A CA 1
ATOM 655 C C . PRO A 1 84 ? 8.477 -24.717 7.462 1.00 77.38 84 PRO A C 1
ATOM 657 O O . PRO A 1 84 ? 9.525 -24.343 6.920 1.00 77.38 84 PRO A O 1
ATOM 660 N N . PRO A 1 85 ? 8.254 -24.543 8.778 1.00 69.88 85 PRO A N 1
ATOM 661 C CA . PRO A 1 85 ? 9.268 -23.989 9.661 1.00 69.88 85 PRO A CA 1
ATOM 662 C C . PRO A 1 85 ? 10.566 -24.774 9.472 1.00 69.88 85 PRO A C 1
ATOM 664 O O . PRO A 1 85 ? 10.565 -26.004 9.573 1.00 69.88 85 PRO A O 1
ATOM 667 N N . SER A 1 86 ? 11.668 -24.087 9.169 1.00 71.62 86 SER A N 1
ATOM 668 C CA . SER A 1 86 ? 12.977 -24.735 9.114 1.00 71.62 86 SER A CA 1
ATOM 669 C C . SER A 1 86 ? 13.214 -25.425 10.454 1.00 71.62 86 SER A C 1
ATOM 671 O O . SER A 1 86 ? 13.133 -24.761 11.492 1.00 71.62 86 SER A O 1
ATOM 673 N N . ALA A 1 87 ? 13.460 -26.738 10.428 1.00 66.00 87 ALA A N 1
ATOM 674 C CA . ALA A 1 87 ? 13.684 -27.544 11.619 1.00 66.00 87 ALA A CA 1
ATOM 675 C C . ALA A 1 87 ? 14.652 -26.821 12.566 1.00 66.00 87 ALA A C 1
ATOM 677 O O . ALA A 1 87 ? 15.766 -26.451 12.193 1.00 66.00 87 ALA A O 1
ATOM 678 N N . THR A 1 88 ? 14.171 -26.559 13.774 1.00 62.53 88 THR A N 1
ATOM 679 C CA . THR A 1 88 ? 14.873 -25.850 14.836 1.00 62.53 88 THR A CA 1
ATOM 680 C C . THR A 1 88 ? 16.265 -26.430 15.066 1.00 62.53 88 THR A C 1
ATOM 682 O O . THR A 1 88 ? 16.418 -27.634 15.277 1.00 62.53 88 THR A O 1
ATOM 685 N N . ARG A 1 89 ? 17.266 -25.540 15.099 1.00 61.59 89 ARG A N 1
ATOM 686 C CA . ARG A 1 89 ? 18.531 -25.736 15.822 1.00 61.59 89 ARG A CA 1
ATOM 687 C C . ARG A 1 89 ? 18.216 -26.405 17.174 1.00 61.59 89 ARG A C 1
ATOM 689 O O . ARG A 1 89 ? 17.289 -25.931 17.836 1.00 61.59 89 ARG A O 1
ATOM 696 N N . PRO A 1 90 ? 18.913 -27.492 17.561 1.00 62.53 90 PRO A N 1
ATOM 697 C CA . PRO A 1 90 ? 18.637 -28.183 18.817 1.00 62.53 90 PRO A CA 1
ATOM 698 C C . PRO A 1 90 ? 18.652 -27.187 19.978 1.00 62.53 90 PRO A C 1
ATOM 700 O O . PRO A 1 90 ? 19.478 -26.276 19.997 1.00 62.53 90 PRO A O 1
ATOM 703 N N . ALA A 1 91 ? 17.698 -27.339 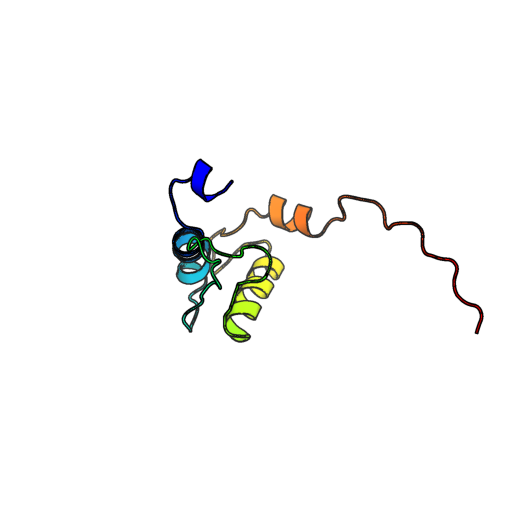20.897 1.00 64.88 91 ALA A N 1
ATOM 704 C CA . ALA A 1 91 ? 17.619 -26.526 22.099 1.00 64.88 91 ALA A CA 1
ATOM 705 C C . ALA A 1 91 ? 18.944 -26.627 22.866 1.00 64.88 91 ALA A C 1
ATOM 707 O O . ALA A 1 91 ? 19.380 -27.732 23.196 1.00 64.88 91 ALA A O 1
ATOM 708 N N . ASP A 1 92 ? 19.577 -25.483 23.121 1.00 57.81 92 ASP A N 1
ATOM 709 C CA . ASP A 1 92 ? 20.730 -25.399 24.012 1.00 57.81 92 ASP A CA 1
ATOM 710 C C . ASP A 1 92 ? 20.256 -25.839 25.417 1.00 57.81 92 ASP A C 1
ATOM 712 O O . ASP A 1 92 ? 19.290 -25.260 25.927 1.00 57.81 92 ASP A O 1
ATOM 716 N N . PRO A 1 93 ? 20.838 -26.888 26.032 1.00 72.19 93 PRO A N 1
ATOM 717 C CA . PRO A 1 93 ? 20.457 -27.281 27.383 1.00 72.19 93 PRO A CA 1
ATOM 718 C C . PRO A 1 93 ? 20.849 -26.173 28.373 1.00 72.19 93 PRO A C 1
ATOM 720 O O . PRO A 1 93 ? 21.962 -25.650 28.301 1.00 72.19 93 PRO A O 1
ATOM 723 N N . CYS A 1 94 ? 19.905 -25.812 29.253 1.00 64.56 94 CYS A N 1
ATOM 724 C CA . CYS A 1 94 ? 20.103 -24.885 30.371 1.00 64.56 94 CYS A CA 1
ATOM 725 C C . CYS A 1 94 ? 21.231 -25.318 31.313 1.00 64.56 94 CYS A C 1
ATOM 727 O O . CYS A 1 94 ? 21.380 -26.542 31.535 1.00 64.56 94 CYS A O 1
#

pLDDT: mean 92.48, std 10.06, range [57.81, 98.44]

Sequence (94 aa):
MLVKATGRSLTDYMREKLVEPLGFESDAFWLVDAAGMEMAFAGLNMTARDYAKLGELHRNNGLWNGRQIVPEDWVQASIHADAPPSATRPADPC

Radius of gyration: 17.26 Å; Cα contacts (8 Å, |Δi|>4): 80; chains: 1; bounding box: 39×41×46 Å

Organism: NCBI:txid707214

InterPro domains:
  IPR012338 Beta-lactamase/transpeptidase-like [G3DSA:3.40.710.10] (1-93)
  IPR012338 Beta-lactamase/transpeptidase-like [SSF56601] (3-84)
  IPR050789 Diverse Enzymatic Activities [PTHR43283] (3-84)

Solvent-accessible surface area (backbone atoms only — not comparable to full-atom values): 5962 Å² total; per-residue (Å²): 109,66,45,80,76,68,76,40,56,71,68,62,51,45,38,67,65,44,40,61,76,71,58,52,89,65,84,63,48,63,41,56,49,100,86,68,48,66,39,87,90,77,26,76,43,65,54,72,68,49,52,48,51,56,52,49,26,55,74,46,43,18,38,51,99,90,39,78,71,41,61,47,69,56,48,59,51,70,77,49,76,94,58,78,80,76,82,72,76,7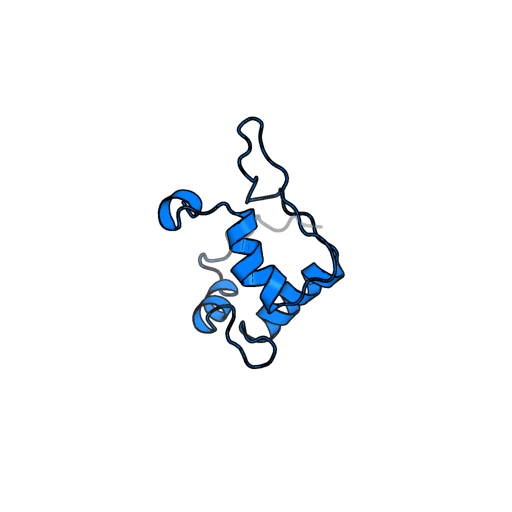8,80,79,82,129

Mean predicted aligned error: 6.21 Å

Nearest PDB structures (foldseek):
  2zma-assembly1_A  TM=9.087E-01  e=4.843E-04  Flavobacterium sp.
  3vwp-assembly1_A-2  TM=9.081E-01  e=5.524E-04  Paenarthrobacter ureafaciens
  2zly-assembly1_A  TM=9.072E-01  e=6.301E-04  Flavobacterium sp.
  2zm0-assembly1_A  TM=9.057E-01  e=5.900E-04  Flavobacterium sp.
  2zm9-assembly1_A  TM=9.110E-01  e=9.349E-04  Flavobacterium sp.

Secondary structure (DSSP, 8-state):
-HHHHHSS-HHHHHIIIIIHHHT-SS--EE-B-TTS-B-TTT-EE--HHHHHHHHHHHHTTTEETTEESS-HHHHHHHTS-SSPPP---PPPP-

Foldseek 3Di:
DVCVVPVDAPQVVCCVLQCVQLVAPDDWDFDADPVRHGPVPPGIDGDPVSVVSVVVCLVVLCDDPNDRSDHSVVSVVVPDDPDDPDPDDPDDDD